Protein AF-A0A5C1NF61-F1 (afdb_monomer)

Foldseek 3Di:
DDAPQPCLPPDQQVPDDPVRNVLLFLLQLQLQFDWDQDPPQRKIFTFLAGEPQQPLQRSDGVCVVCCCVVPVPRDDDGSVCPCVPPVPDCLRSSNCSNVVHHHDCQRCSNVVDSCSCVVVVNHSSPPHDHPVPDDPVCRVVGGPDIGRPDD

Secondary structure (DSSP, 8-state):
-PPPTTHHHHS-GGG--HHHHHHT-----GGGEEEEE-TTT--EEEEEEEPTTEETTTTEETTGGGHHHH-TT-----TTTGGG-TTS-TT-HHHHHHTTPPPPTTSHHHHS-TTHHHHTT-SGGGT-EEGGGS-GGGGGGGEEEEE----

Organism: NCBI:txid2562282

Mean predicted aligned error: 3.29 Å

Solvent-accessible surface area (backbone atoms only — not comparable to full-atom values): 9219 Å² total; per-residue (Å²): 134,81,80,63,84,64,44,91,78,76,48,58,72,84,73,47,51,70,71,52,54,60,63,48,59,58,53,29,41,67,89,45,33,43,71,46,68,43,90,87,73,52,28,36,36,34,29,39,30,25,40,92,49,48,38,52,87,74,25,40,59,77,48,65,95,54,37,63,85,74,36,80,84,57,79,83,84,42,69,92,51,37,77,69,50,76,83,57,52,88,80,36,37,63,43,24,48,65,71,74,39,72,75,55,79,52,33,33,95,71,58,75,34,70,63,42,32,54,78,68,64,69,23,39,61,86,71,49,43,63,37,90,81,56,60,77,95,52,46,75,83,38,55,76,45,76,42,79,63,83,125

Sequence (151 aa):
MTLRDRFWERYALDELTQEEWEALCDGCGQCCLLKFQDEDSGDLAILNLACTLLDIGSCRCSDYPNRFSKVPDCTQLTPALVGQFKWLPHSCAYRRLAEGRKLAGWHHLISGDRERVHRKGISVRSFAVPQDGVREEHYEDHIIAIIPIDD

pLDDT: mean 95.04, std 6.09, range [51.84, 98.56]

Structure (mmCIF, N/CA/C/O backbone):
data_AF-A0A5C1NF61-F1
#
_entry.id   AF-A0A5C1NF61-F1
#
loop_
_atom_site.group_PDB
_atom_site.id
_atom_site.type_symbol
_atom_site.label_atom_id
_atom_site.label_alt_id
_atom_site.label_comp_id
_atom_site.label_asym_id
_atom_site.label_entity_id
_atom_site.label_seq_id
_atom_site.pdbx_PDB_ins_code
_atom_site.Cartn_x
_atom_site.Cartn_y
_atom_site.Cartn_z
_atom_site.occupancy
_atom_site.B_iso_or_equiv
_atom_site.auth_seq_id
_atom_site.auth_comp_id
_atom_site.auth_asym_id
_atom_site.auth_atom_id
_atom_site.pdbx_PDB_model_num
ATOM 1 N N . MET A 1 1 ? 2.523 -2.320 22.267 1.00 60.22 1 MET A N 1
ATOM 2 C CA . MET A 1 1 ? 1.329 -2.168 23.135 1.00 60.22 1 MET A CA 1
ATOM 3 C C . MET A 1 1 ? 0.199 -2.998 22.523 1.00 60.22 1 MET A C 1
ATOM 5 O O . MET A 1 1 ? 0.415 -3.620 21.492 1.00 60.22 1 MET A O 1
ATOM 9 N N . THR A 1 2 ? -0.971 -3.115 23.151 1.00 85.94 2 THR A N 1
ATOM 10 C CA . THR A 1 2 ? -2.143 -3.749 22.513 1.00 85.94 2 THR A CA 1
ATOM 11 C C . THR A 1 2 ? -2.940 -2.677 21.768 1.00 85.94 2 THR A C 1
ATOM 13 O O . THR A 1 2 ? -3.162 -1.602 22.321 1.00 85.94 2 THR A O 1
ATOM 16 N N . LEU A 1 3 ? -3.358 -2.953 20.528 1.00 94.69 3 LEU A N 1
ATOM 17 C CA . LEU A 1 3 ? -4.153 -2.021 19.714 1.00 94.69 3 LEU A CA 1
ATOM 18 C C . LEU A 1 3 ? -5.466 -1.667 20.430 1.00 94.69 3 LEU A C 1
ATOM 20 O O . LEU A 1 3 ? -6.132 -2.563 20.960 1.00 94.69 3 LEU A O 1
ATOM 24 N N . ARG A 1 4 ? -5.865 -0.387 20.431 1.00 97.38 4 ARG A N 1
ATOM 25 C CA . ARG A 1 4 ? -7.144 0.026 21.028 1.00 97.38 4 ARG A CA 1
ATOM 26 C C . ARG A 1 4 ? -8.312 -0.557 20.229 1.00 97.38 4 ARG A C 1
ATOM 28 O O . ARG A 1 4 ? -8.255 -0.680 19.005 1.00 97.38 4 ARG A O 1
ATOM 35 N N . ASP A 1 5 ? -9.397 -0.904 20.916 1.00 96.19 5 ASP A N 1
ATOM 36 C CA . ASP A 1 5 ? -10.583 -1.474 20.269 1.00 96.19 5 ASP A CA 1
ATOM 37 C C . ASP A 1 5 ? -11.160 -0.516 19.213 1.00 96.19 5 ASP A C 1
ATOM 39 O O . ASP A 1 5 ? -11.463 0.641 19.517 1.00 96.19 5 ASP A O 1
ATOM 43 N N . ARG A 1 6 ? -11.316 -1.018 17.980 1.00 96.25 6 ARG A N 1
ATOM 44 C CA . ARG A 1 6 ? -11.833 -0.282 16.809 1.00 96.25 6 ARG A CA 1
ATOM 45 C C . ARG A 1 6 ? -11.183 1.090 16.610 1.00 96.25 6 ARG A C 1
ATOM 47 O O . ARG A 1 6 ? -11.863 2.058 16.267 1.00 96.25 6 ARG A O 1
ATOM 54 N N . PHE A 1 7 ? -9.868 1.178 16.812 1.00 98.12 7 PHE A N 1
ATOM 55 C CA . PHE A 1 7 ? -9.148 2.451 16.763 1.00 98.12 7 PHE A CA 1
ATOM 56 C C . PHE A 1 7 ? -9.367 3.231 15.452 1.00 98.12 7 PHE A C 1
ATOM 58 O O . PHE A 1 7 ? -9.501 4.448 15.484 1.00 98.12 7 PHE A O 1
ATOM 65 N N . TRP A 1 8 ? -9.501 2.525 14.324 1.00 97.38 8 TRP A N 1
ATOM 66 C CA . TRP A 1 8 ? -9.713 3.086 12.982 1.00 97.38 8 TRP A CA 1
ATOM 67 C C . TRP A 1 8 ? -11.075 3.772 12.782 1.00 97.38 8 TRP A C 1
ATOM 69 O O . TRP A 1 8 ? -11.316 4.372 11.739 1.00 97.38 8 TRP A O 1
ATOM 79 N N . GLU A 1 9 ? -11.994 3.628 13.737 1.00 96.44 9 GLU A N 1
ATOM 80 C CA . GLU A 1 9 ? -13.308 4.280 13.740 1.00 96.44 9 GLU A CA 1
ATOM 81 C C . GLU A 1 9 ? -13.485 5.265 14.894 1.00 96.44 9 GLU A C 1
ATOM 83 O O . GLU A 1 9 ? -14.360 6.125 14.825 1.00 96.44 9 GLU A O 1
ATOM 88 N N . ARG A 1 10 ? -12.725 5.094 15.981 1.00 96.88 10 ARG A N 1
ATOM 89 C CA . ARG A 1 10 ? -12.929 5.829 17.236 1.00 96.88 10 ARG A CA 1
ATOM 90 C C . ARG A 1 10 ? -11.999 7.018 17.421 1.00 96.88 10 ARG A C 1
ATOM 92 O O . ARG A 1 10 ? -12.300 7.858 18.261 1.00 96.88 10 ARG A O 1
ATOM 99 N N . TYR A 1 11 ? -10.900 7.064 16.678 1.00 97.38 11 TYR A N 1
ATOM 100 C CA . TYR A 1 11 ? -9.878 8.097 16.796 1.00 97.38 11 TYR A CA 1
ATOM 101 C C . TYR A 1 11 ? -9.579 8.689 15.424 1.00 97.38 11 TYR A C 1
ATOM 103 O O . TYR A 1 11 ? -9.682 7.999 14.403 1.00 97.38 11 TYR A O 1
ATOM 111 N N . ALA A 1 12 ? -9.212 9.965 15.405 1.00 95.88 12 ALA A N 1
ATOM 112 C CA . ALA A 1 12 ? -8.707 10.610 14.205 1.00 95.88 12 ALA A CA 1
ATOM 113 C C . ALA A 1 12 ? -7.346 10.011 13.802 1.00 95.88 12 ALA A C 1
ATOM 115 O O . ALA A 1 12 ? -6.647 9.397 14.611 1.00 95.88 12 ALA A O 1
ATOM 116 N N . LEU A 1 13 ? -6.969 10.155 12.526 1.00 96.44 13 LEU A N 1
ATOM 117 C CA . LEU A 1 13 ? -5.747 9.537 11.996 1.00 96.44 13 LEU A CA 1
ATOM 118 C C . LEU A 1 13 ? -4.467 10.051 12.672 1.00 96.44 13 LEU A C 1
ATOM 120 O O . LEU A 1 13 ? -3.504 9.299 12.791 1.00 96.44 13 LEU A O 1
ATOM 124 N N . ASP A 1 14 ? -4.458 11.308 13.104 1.00 95.69 14 ASP A N 1
ATOM 125 C CA . ASP A 1 14 ? -3.363 11.962 13.826 1.00 95.69 14 ASP A CA 1
ATOM 126 C C . ASP A 1 14 ? -3.307 11.595 15.321 1.00 95.69 14 ASP A C 1
ATOM 128 O O . ASP A 1 14 ? -2.281 11.799 15.966 1.00 95.69 14 ASP A O 1
ATOM 132 N N . GLU A 1 15 ? -4.363 10.980 15.858 1.00 96.94 15 GLU A N 1
ATOM 133 C CA . GLU A 1 15 ? -4.415 10.429 17.218 1.00 96.94 15 GLU A CA 1
ATOM 134 C C . GLU A 1 15 ? -3.996 8.949 17.283 1.00 96.94 15 GLU A C 1
ATOM 136 O O . GLU A 1 15 ? -3.982 8.339 18.363 1.00 96.94 15 GLU A O 1
ATOM 141 N N . LEU A 1 16 ? -3.711 8.326 16.135 1.00 97.69 16 LEU A N 1
ATOM 142 C CA . LEU A 1 16 ? -3.277 6.936 16.084 1.00 97.69 16 LEU A C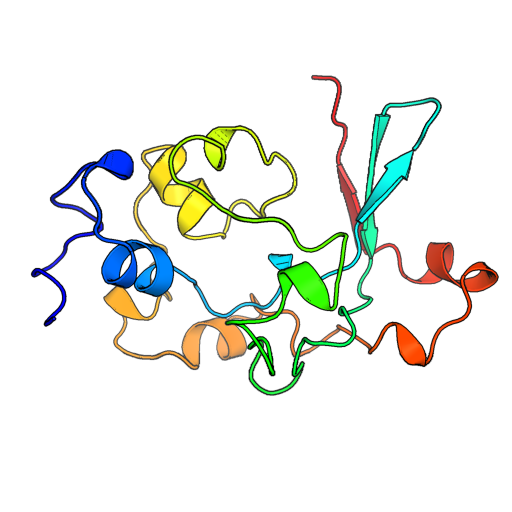A 1
ATOM 143 C C . LEU A 1 16 ? -1.824 6.810 16.525 1.00 97.69 16 LEU A C 1
ATOM 145 O O . LEU A 1 16 ? -0.940 7.552 16.101 1.00 97.69 16 LEU A O 1
ATOM 149 N N . THR A 1 17 ? -1.564 5.799 17.348 1.00 97.44 17 THR A N 1
ATOM 150 C CA . THR A 1 17 ? -0.188 5.381 17.613 1.00 97.44 17 THR A CA 1
ATOM 151 C C . THR A 1 17 ? 0.448 4.837 16.334 1.00 97.44 17 THR A C 1
ATOM 153 O O . THR A 1 17 ? -0.243 4.410 15.406 1.00 97.44 17 THR A O 1
ATOM 156 N N . GLN A 1 18 ? 1.779 4.779 16.291 1.00 95.38 18 GLN A N 1
ATOM 157 C CA . GLN A 1 18 ? 2.479 4.191 15.150 1.00 95.38 18 GLN A CA 1
ATOM 158 C C . GLN A 1 18 ? 2.043 2.737 14.896 1.00 95.38 18 GLN A C 1
ATOM 160 O O . GLN A 1 18 ? 1.800 2.370 13.753 1.00 95.38 18 GLN A O 1
ATOM 165 N N . GLU A 1 19 ? 1.880 1.919 15.943 1.00 96.44 19 GLU A N 1
ATOM 166 C CA . GLU A 1 19 ? 1.419 0.526 15.809 1.00 96.44 19 GLU A CA 1
ATOM 167 C C . GLU A 1 19 ? 0.018 0.439 15.173 1.00 96.44 19 GLU A C 1
ATOM 169 O O . GLU A 1 19 ? -0.235 -0.420 14.329 1.00 96.44 19 GLU A O 1
ATOM 174 N N . GLU A 1 20 ? -0.887 1.345 15.544 1.00 98.06 20 GLU A N 1
ATOM 175 C CA . GLU A 1 20 ? -2.242 1.425 14.990 1.00 98.06 20 GLU A CA 1
ATOM 176 C C . GLU A 1 20 ? -2.246 1.905 13.542 1.00 98.06 20 GLU A C 1
ATOM 178 O O . GLU A 1 20 ? -2.920 1.307 12.703 1.00 98.06 20 GLU A O 1
ATOM 183 N N . TRP A 1 21 ? -1.455 2.932 13.227 1.00 97.69 21 TRP A N 1
ATOM 184 C CA . TRP A 1 21 ? -1.269 3.399 11.857 1.00 97.69 21 TRP A CA 1
ATOM 185 C C . TRP A 1 21 ? -0.744 2.278 10.955 1.00 97.69 21 TRP A C 1
ATOM 187 O O . TRP A 1 21 ? -1.318 1.989 9.908 1.00 97.69 21 TRP A O 1
ATOM 197 N N . GLU A 1 22 ? 0.298 1.568 11.378 1.00 96.31 22 GLU A N 1
ATOM 198 C CA . GLU A 1 22 ? 0.847 0.445 10.613 1.00 96.31 22 GLU A CA 1
ATOM 199 C C . GLU A 1 22 ? -0.167 -0.709 10.474 1.00 96.31 22 GLU A C 1
ATOM 201 O O . GLU A 1 22 ? -0.250 -1.361 9.429 1.00 96.31 22 GLU A O 1
ATOM 206 N N . ALA A 1 23 ? -1.015 -0.931 11.485 1.00 97.25 23 ALA A N 1
ATOM 207 C CA . ALA A 1 23 ? -2.068 -1.943 11.435 1.00 97.25 23 ALA A CA 1
ATOM 208 C C . ALA A 1 23 ? -3.178 -1.640 10.407 1.00 97.25 23 ALA A C 1
ATOM 210 O O . ALA A 1 23 ? -3.857 -2.581 9.976 1.00 97.25 23 ALA A O 1
ATOM 211 N N . LEU A 1 24 ? -3.340 -0.381 9.975 1.00 98.12 24 LEU A N 1
ATOM 212 C CA . LEU A 1 24 ? -4.263 -0.007 8.896 1.00 98.12 24 LEU A CA 1
ATOM 213 C C . LEU A 1 24 ? -3.844 -0.552 7.531 1.00 98.12 24 LEU A C 1
ATOM 215 O O . LEU A 1 24 ? -4.670 -0.576 6.631 1.00 98.12 24 LEU A O 1
ATOM 219 N N . CYS A 1 25 ? -2.597 -0.982 7.335 1.00 97.56 25 CYS A N 1
ATOM 220 C CA . CYS A 1 25 ? -2.173 -1.488 6.036 1.00 97.56 25 CYS A CA 1
ATOM 221 C C . CYS A 1 25 ? -3.041 -2.682 5.597 1.00 97.56 25 CYS A C 1
ATOM 223 O O . CYS A 1 25 ? -3.115 -3.707 6.286 1.00 97.56 25 CYS A O 1
ATOM 225 N N . ASP A 1 26 ? -3.634 -2.573 4.401 1.00 97.94 26 ASP A N 1
ATOM 226 C CA . ASP A 1 26 ? -4.387 -3.657 3.758 1.00 97.94 26 ASP A CA 1
ATOM 227 C C . ASP A 1 26 ? -3.527 -4.902 3.551 1.00 97.94 26 ASP A C 1
ATOM 229 O O . ASP A 1 26 ? -4.025 -6.027 3.536 1.00 97.94 26 ASP A O 1
ATOM 233 N N . GLY A 1 27 ? -2.226 -4.689 3.345 1.00 97.00 27 GLY A N 1
ATOM 234 C CA . GLY A 1 27 ? -1.318 -5.730 2.914 1.00 97.00 27 GLY A CA 1
ATOM 235 C C . GLY A 1 27 ? -1.426 -6.075 1.433 1.00 97.00 27 GLY A C 1
ATOM 236 O O . GLY A 1 27 ? -1.208 -7.222 1.060 1.00 97.00 27 GLY A O 1
ATOM 237 N N . CYS A 1 28 ? -1.806 -5.107 0.597 1.00 98.06 28 CYS A N 1
ATOM 238 C CA . CYS A 1 28 ? -2.034 -5.310 -0.831 1.00 98.06 28 CYS A CA 1
ATOM 239 C C . CYS A 1 28 ? -0.771 -5.160 -1.698 1.00 98.06 28 CYS A C 1
ATOM 241 O O . CYS A 1 28 ? -0.784 -5.610 -2.837 1.00 98.06 28 CYS A O 1
ATOM 243 N N . GLY A 1 29 ? 0.297 -4.526 -1.198 1.00 97.44 29 GLY A N 1
ATOM 244 C CA . GLY A 1 29 ? 1.552 -4.306 -1.934 1.00 97.44 29 GLY A CA 1
ATOM 245 C C . GLY A 1 29 ? 1.517 -3.195 -2.995 1.00 97.44 29 GLY A C 1
ATOM 246 O O . GLY A 1 29 ? 2.545 -2.912 -3.595 1.00 97.44 29 GLY A O 1
ATOM 247 N N . GLN A 1 30 ? 0.382 -2.518 -3.210 1.00 97.38 30 GLN A N 1
ATOM 248 C CA . GLN A 1 30 ? 0.256 -1.502 -4.269 1.00 97.38 30 GLN A CA 1
ATOM 249 C C . GLN A 1 30 ? 1.141 -0.262 -4.040 1.00 97.38 30 GLN A C 1
ATOM 251 O O . GLN A 1 30 ? 1.641 0.338 -4.990 1.00 97.38 30 GLN A O 1
ATOM 256 N N . CYS A 1 31 ? 1.405 0.113 -2.783 1.00 96.50 31 CYS A N 1
ATOM 257 C CA . CYS A 1 31 ? 2.344 1.197 -2.481 1.00 96.50 31 CYS A CA 1
ATOM 258 C C . CYS A 1 31 ? 3.792 0.873 -2.880 1.00 96.50 31 CYS A C 1
ATOM 260 O O . CYS A 1 31 ? 4.555 1.799 -3.135 1.00 96.50 31 CYS A O 1
ATOM 262 N N . CYS A 1 32 ? 4.139 -0.411 -3.004 1.00 97.44 32 CYS A N 1
ATOM 263 C CA . CYS A 1 32 ? 5.471 -0.887 -3.368 1.00 97.44 32 CYS A CA 1
ATOM 264 C C . CYS A 1 32 ? 5.681 -1.057 -4.880 1.00 97.44 32 CYS A C 1
ATOM 266 O O . CYS A 1 32 ? 6.745 -1.518 -5.281 1.00 97.44 32 CYS A O 1
ATOM 268 N N . 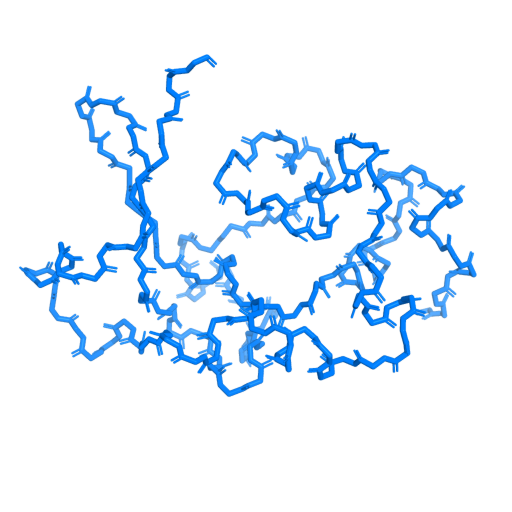LEU A 1 33 ? 4.690 -0.723 -5.709 1.00 97.75 33 LEU A N 1
ATOM 269 C CA . LEU A 1 33 ? 4.857 -0.676 -7.160 1.00 97.75 33 LEU A CA 1
ATOM 270 C C . LEU A 1 33 ? 5.639 0.569 -7.592 1.00 97.75 33 LEU A C 1
ATOM 272 O O . LEU A 1 33 ? 5.482 1.624 -6.971 1.00 97.75 33 LEU A O 1
ATOM 276 N N . LEU A 1 34 ? 6.438 0.468 -8.651 1.00 97.00 34 LEU A N 1
ATOM 277 C CA . LEU A 1 34 ? 7.128 1.616 -9.234 1.00 97.00 34 LEU A CA 1
ATOM 278 C C . LEU A 1 34 ? 6.141 2.651 -9.774 1.00 97.00 34 LEU A C 1
ATOM 280 O O . LEU A 1 34 ? 5.043 2.326 -10.239 1.00 97.00 34 LEU A O 1
ATOM 284 N N . LYS A 1 35 ? 6.553 3.911 -9.654 1.00 94.50 35 LYS A N 1
ATOM 285 C CA . LYS A 1 35 ? 5.803 5.092 -10.066 1.00 94.50 35 LYS A CA 1
ATOM 286 C C . LYS A 1 35 ? 6.765 6.016 -10.789 1.00 94.50 35 LYS A C 1
ATOM 288 O O . LYS A 1 35 ? 7.817 6.320 -10.234 1.00 94.50 35 LYS A O 1
ATOM 293 N N . PHE A 1 36 ? 6.385 6.455 -11.975 1.00 92.75 36 PHE A N 1
ATOM 294 C CA . PHE A 1 36 ? 7.125 7.445 -12.743 1.00 92.75 36 PHE A CA 1
ATOM 295 C C . PHE A 1 36 ? 6.238 8.654 -12.944 1.00 92.75 36 PHE A C 1
ATOM 297 O O . PHE A 1 36 ? 5.070 8.509 -13.300 1.00 92.75 36 PHE A O 1
ATOM 304 N N . GLN A 1 37 ? 6.785 9.826 -12.652 1.00 90.94 37 GLN A N 1
ATOM 305 C CA . GLN A 1 37 ? 6.133 11.079 -12.971 1.00 90.94 37 GLN A CA 1
ATOM 306 C C . GLN A 1 37 ? 6.679 11.563 -14.307 1.00 90.94 37 GLN A C 1
ATOM 308 O O . GLN A 1 37 ? 7.895 11.630 -14.481 1.00 90.94 37 GLN A O 1
ATOM 313 N N . ASP A 1 38 ? 5.782 11.860 -15.234 1.00 88.44 38 ASP A N 1
ATOM 314 C CA . ASP A 1 38 ? 6.127 12.484 -16.499 1.00 88.44 38 ASP A CA 1
ATOM 315 C C . ASP A 1 38 ? 6.554 13.939 -16.251 1.00 88.44 38 ASP A C 1
ATOM 317 O O . ASP A 1 38 ? 5.867 14.686 -15.552 1.00 88.44 38 ASP A O 1
ATOM 321 N N . GLU A 1 39 ? 7.716 14.332 -16.776 1.00 86.44 39 GLU A N 1
ATOM 322 C CA . GLU A 1 39 ? 8.301 15.654 -16.506 1.00 86.44 39 GLU A CA 1
ATOM 323 C C . GLU A 1 39 ? 7.552 16.794 -17.215 1.00 86.44 39 GLU A C 1
ATOM 325 O O . GLU A 1 39 ? 7.577 17.927 -16.730 1.00 86.44 39 GLU A O 1
ATOM 330 N N . ASP A 1 40 ? 6.871 16.501 -18.328 1.00 88.19 40 ASP A N 1
ATOM 331 C CA . ASP A 1 40 ? 6.190 17.500 -19.155 1.00 88.19 40 ASP A CA 1
ATOM 332 C C . ASP A 1 40 ? 4.737 17.732 -18.708 1.00 88.19 40 ASP A C 1
ATOM 334 O O . ASP A 1 40 ? 4.282 18.873 -18.605 1.00 88.19 40 ASP A O 1
ATOM 338 N N . SER A 1 41 ? 3.996 16.653 -18.453 1.00 88.94 41 SER A N 1
ATOM 339 C CA . SER A 1 41 ? 2.574 16.669 -18.081 1.00 88.94 41 SER A CA 1
ATOM 340 C C . SER A 1 41 ? 2.328 16.579 -16.577 1.00 88.94 41 SER A C 1
ATOM 342 O O . SER A 1 41 ? 1.241 16.905 -16.114 1.00 88.94 41 SER A O 1
ATOM 344 N N . GLY A 1 42 ? 3.309 16.111 -15.802 1.00 88.62 42 GLY A N 1
ATOM 345 C CA . GLY A 1 42 ? 3.140 15.841 -14.377 1.00 88.62 42 GLY A CA 1
ATOM 346 C C . GLY A 1 42 ? 2.346 14.569 -14.065 1.00 88.62 42 GLY A C 1
ATOM 347 O O . GLY A 1 42 ? 2.243 14.227 -12.883 1.00 88.62 42 GLY A O 1
ATOM 348 N N . ASP A 1 43 ? 1.825 13.860 -15.073 1.00 93.00 43 ASP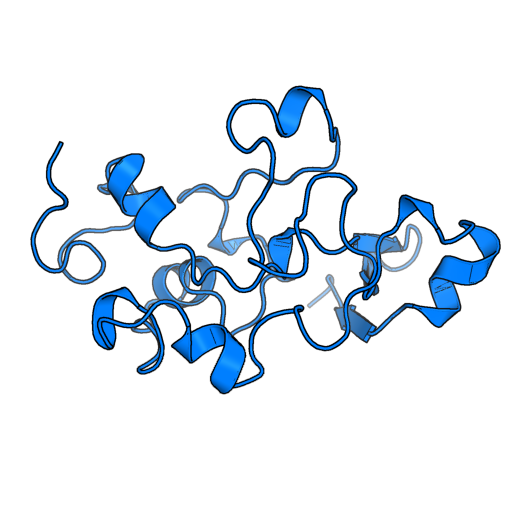 A N 1
ATOM 349 C CA . ASP A 1 43 ? 1.063 12.619 -14.924 1.00 93.00 43 ASP A CA 1
ATOM 350 C C . ASP A 1 43 ? 1.883 11.533 -14.225 1.00 93.00 43 ASP A C 1
ATOM 352 O O . ASP A 1 43 ? 3.094 11.407 -14.409 1.00 93.00 43 ASP A O 1
ATOM 356 N N . LEU A 1 44 ? 1.211 10.698 -13.431 1.00 94.19 44 LEU A N 1
ATOM 357 C CA . LEU A 1 44 ? 1.855 9.589 -12.738 1.00 94.19 44 LEU A CA 1
ATOM 358 C C . LEU A 1 44 ? 1.517 8.248 -13.393 1.00 94.19 44 LEU A C 1
ATOM 360 O O . LEU A 1 44 ? 0.397 7.744 -13.273 1.00 94.19 44 LEU A O 1
ATOM 364 N N . ALA A 1 45 ? 2.514 7.619 -14.003 1.00 95.62 45 ALA A N 1
ATOM 365 C CA . ALA A 1 45 ? 2.449 6.237 -14.450 1.00 95.62 45 ALA A CA 1
ATOM 366 C C . ALA A 1 45 ? 2.728 5.283 -13.279 1.00 95.62 45 ALA A C 1
ATOM 368 O O . ALA A 1 45 ? 3.741 5.392 -12.587 1.00 95.62 45 ALA A O 1
ATOM 369 N N . ILE A 1 46 ? 1.839 4.315 -13.062 1.00 96.75 46 ILE A N 1
ATOM 370 C CA . ILE A 1 46 ? 2.042 3.195 -12.137 1.00 96.75 46 ILE A CA 1
ATOM 371 C C . ILE A 1 46 ? 2.360 1.956 -12.961 1.00 96.75 46 ILE A C 1
ATOM 373 O O . ILE A 1 46 ? 1.623 1.624 -13.892 1.00 96.75 46 ILE A O 1
ATOM 377 N N . LEU A 1 47 ? 3.419 1.246 -12.583 1.00 97.94 47 LEU A N 1
ATOM 378 C CA . LEU A 1 47 ? 3.868 0.037 -13.268 1.00 97.94 47 LEU A CA 1
ATOM 379 C C . LEU A 1 47 ? 3.580 -1.203 -12.417 1.00 97.94 47 LEU A C 1
ATOM 381 O O . LEU A 1 47 ? 3.566 -1.130 -11.190 1.00 97.94 47 LEU A O 1
ATOM 385 N N . ASN A 1 48 ? 3.420 -2.381 -13.024 1.00 98.25 48 ASN A N 1
ATOM 386 C CA . ASN A 1 48 ? 3.362 -3.642 -12.267 1.00 98.25 48 ASN A CA 1
ATOM 387 C C . ASN A 1 48 ? 4.733 -4.134 -11.762 1.00 98.25 48 ASN A C 1
ATOM 389 O O . ASN A 1 48 ? 4.867 -5.295 -11.372 1.00 98.25 48 ASN A O 1
ATOM 393 N N . LEU A 1 49 ? 5.742 -3.268 -11.744 1.00 98.44 49 LEU A N 1
ATOM 394 C CA . LEU A 1 49 ? 7.070 -3.575 -11.236 1.00 98.44 49 LEU A CA 1
ATOM 395 C C . LEU A 1 49 ? 7.110 -3.365 -9.722 1.00 98.44 49 LEU A C 1
ATOM 397 O O . LEU A 1 49 ? 6.909 -2.260 -9.225 1.00 98.44 49 LEU A O 1
ATOM 401 N N . ALA A 1 50 ? 7.345 -4.440 -8.981 1.00 98.19 50 ALA A N 1
ATOM 402 C CA . ALA A 1 50 ? 7.502 -4.426 -7.537 1.00 98.19 50 ALA A CA 1
ATOM 403 C C . ALA A 1 50 ? 8.911 -3.970 -7.146 1.00 98.19 50 ALA A C 1
ATOM 405 O O . ALA A 1 50 ? 9.897 -4.454 -7.709 1.00 98.19 50 ALA A O 1
ATOM 406 N N . CYS A 1 51 ? 9.008 -3.097 -6.140 1.00 97.81 51 CYS A N 1
ATOM 407 C CA . CYS A 1 51 ? 10.300 -2.690 -5.600 1.00 97.81 51 CYS A CA 1
ATOM 408 C C . CYS A 1 51 ? 11.095 -3.898 -5.078 1.00 97.81 51 CYS A C 1
ATOM 410 O O . CYS A 1 51 ? 10.517 -4.889 -4.627 1.00 97.81 51 CYS A O 1
ATOM 412 N N . THR A 1 52 ? 12.423 -3.781 -5.069 1.00 97.31 52 THR A N 1
ATOM 413 C CA . THR A 1 52 ? 13.350 -4.859 -4.666 1.00 97.31 52 THR A CA 1
ATOM 414 C C . THR A 1 52 ? 13.073 -5.445 -3.267 1.00 97.31 52 THR A C 1
ATOM 416 O O 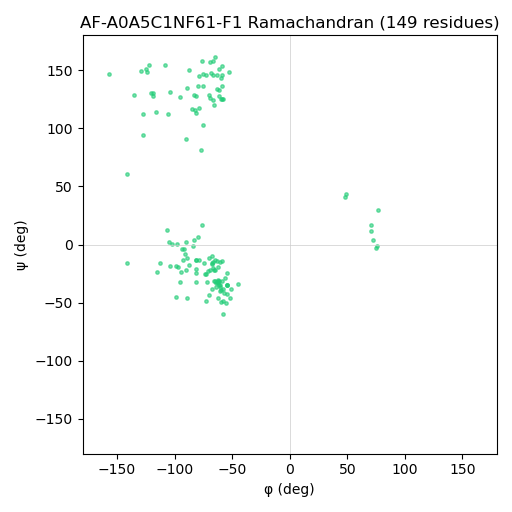. THR A 1 52 ? 13.392 -6.597 -2.986 1.00 97.31 52 THR A O 1
ATOM 419 N N . LEU A 1 53 ? 12.426 -4.685 -2.371 1.00 97.94 53 LEU A N 1
ATOM 420 C CA . LEU A 1 53 ? 12.076 -5.150 -1.024 1.00 97.94 53 LEU A CA 1
ATOM 421 C C . LEU A 1 53 ? 10.671 -5.751 -0.903 1.00 97.94 53 LEU A C 1
ATOM 423 O O . LEU A 1 53 ? 10.305 -6.183 0.188 1.00 97.94 53 LEU A O 1
ATOM 427 N N . LEU A 1 54 ? 9.844 -5.754 -1.946 1.00 98.25 54 LEU A N 1
ATOM 428 C CA . LEU A 1 54 ? 8.516 -6.355 -1.865 1.00 98.25 54 LEU A CA 1
ATOM 429 C C . LEU A 1 54 ? 8.606 -7.867 -2.078 1.00 98.25 54 LEU A C 1
ATOM 431 O O . LEU A 1 54 ? 8.882 -8.337 -3.178 1.00 98.25 54 LEU A O 1
ATOM 435 N N . ASP A 1 55 ? 8.255 -8.641 -1.054 1.00 97.88 55 ASP A N 1
ATOM 436 C CA . ASP A 1 55 ? 7.910 -10.043 -1.256 1.00 97.88 55 ASP A CA 1
ATOM 437 C C . ASP A 1 55 ? 6.507 -10.114 -1.882 1.00 97.88 55 ASP A C 1
ATOM 439 O O . ASP A 1 55 ? 5.496 -9.892 -1.211 1.00 97.88 55 ASP A O 1
ATOM 443 N N . ILE A 1 56 ? 6.437 -10.378 -3.192 1.00 98.06 56 ILE A N 1
ATOM 444 C CA . ILE A 1 56 ? 5.181 -10.378 -3.970 1.00 98.06 56 ILE A CA 1
ATOM 445 C C . ILE A 1 56 ? 4.202 -11.433 -3.433 1.00 98.06 56 ILE A C 1
ATOM 447 O O . ILE A 1 56 ? 2.991 -11.193 -3.384 1.00 98.06 56 ILE A O 1
ATOM 451 N N . GLY A 1 57 ? 4.727 -12.569 -2.960 1.00 96.94 57 GLY A N 1
ATOM 452 C CA . GLY A 1 57 ? 3.951 -13.643 -2.348 1.00 96.94 57 GLY A CA 1
ATOM 453 C C . GLY A 1 57 ? 3.151 -13.152 -1.145 1.00 96.94 57 GLY A C 1
ATOM 454 O O . GLY A 1 57 ? 1.929 -13.194 -1.154 1.00 96.94 57 GLY A O 1
ATOM 455 N N . SER A 1 58 ? 3.791 -12.616 -0.116 1.00 96.56 58 SER A N 1
ATOM 456 C CA . SER A 1 58 ? 3.113 -12.094 1.079 1.00 96.56 58 SER A CA 1
ATOM 457 C C . SER A 1 58 ? 2.553 -10.674 0.911 1.00 96.56 58 SER A C 1
ATOM 459 O O . SER A 1 58 ? 1.767 -10.219 1.745 1.00 96.56 58 SER A O 1
ATOM 461 N N . CYS A 1 59 ? 2.946 -9.96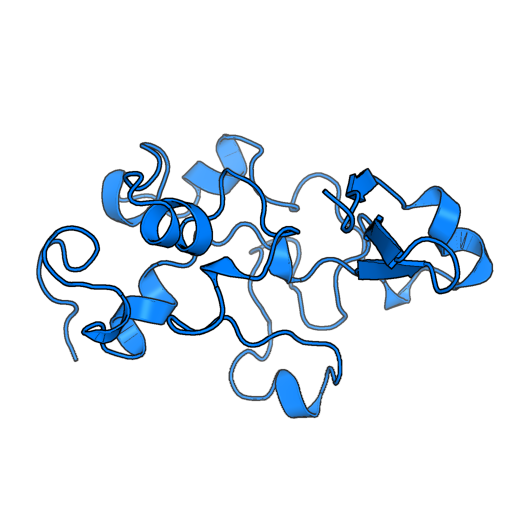0 -0.150 1.00 97.94 59 CYS A N 1
ATOM 462 C CA . CYS A 1 59 ? 2.752 -8.517 -0.313 1.00 97.94 59 CYS A CA 1
ATOM 463 C C . CYS A 1 59 ? 3.210 -7.734 0.931 1.00 97.94 59 CYS A C 1
ATOM 465 O O . CYS A 1 59 ? 2.498 -6.856 1.439 1.00 97.94 59 CYS A O 1
ATOM 467 N N . ARG A 1 60 ? 4.371 -8.100 1.479 1.00 96.19 60 ARG A N 1
ATOM 468 C CA . ARG A 1 60 ? 5.019 -7.402 2.595 1.00 96.19 60 ARG A CA 1
ATOM 469 C C . ARG A 1 60 ? 6.424 -6.990 2.203 1.00 96.19 60 ARG A C 1
ATOM 471 O O . ARG A 1 60 ? 7.093 -7.655 1.421 1.00 96.19 60 ARG A O 1
ATOM 478 N N . CYS A 1 61 ? 6.860 -5.875 2.773 1.00 96.75 61 CYS A N 1
ATOM 479 C CA . CYS A 1 61 ? 8.245 -5.463 2.666 1.00 96.75 61 CYS A CA 1
ATOM 480 C C . CYS A 1 61 ? 9.114 -6.434 3.476 1.00 96.75 61 CYS A C 1
ATOM 482 O O . CYS A 1 61 ? 8.850 -6.647 4.661 1.00 96.75 61 CYS A O 1
ATOM 484 N N . SER A 1 62 ? 10.132 -7.006 2.841 1.00 96.94 62 SER A N 1
ATOM 485 C CA . SER A 1 62 ? 11.078 -7.945 3.447 1.00 96.94 62 SER A CA 1
ATOM 486 C C . SER A 1 62 ? 11.996 -7.280 4.477 1.00 96.94 62 SER A C 1
ATOM 488 O O . SER A 1 62 ? 12.499 -7.955 5.371 1.00 96.94 62 SER A O 1
ATOM 490 N N . ASP A 1 63 ? 12.170 -5.955 4.398 1.00 97.19 63 ASP A N 1
ATOM 491 C CA . ASP A 1 63 ? 12.957 -5.165 5.346 1.00 97.19 63 ASP A CA 1
ATOM 492 C C . ASP A 1 63 ? 12.301 -3.807 5.640 1.00 97.19 63 ASP A C 1
ATOM 494 O O . ASP A 1 63 ? 12.844 -2.734 5.369 1.00 97.19 63 ASP A O 1
ATOM 498 N N . TYR A 1 64 ? 11.079 -3.857 6.177 1.00 94.88 64 TYR A N 1
ATOM 499 C CA . TYR A 1 64 ? 10.301 -2.654 6.476 1.00 94.88 64 TYR A CA 1
ATOM 500 C C . TYR A 1 64 ? 11.040 -1.637 7.369 1.00 94.88 64 TYR A C 1
ATOM 502 O O . TYR A 1 64 ? 10.973 -0.448 7.049 1.00 94.88 64 TYR A O 1
ATOM 510 N N . PR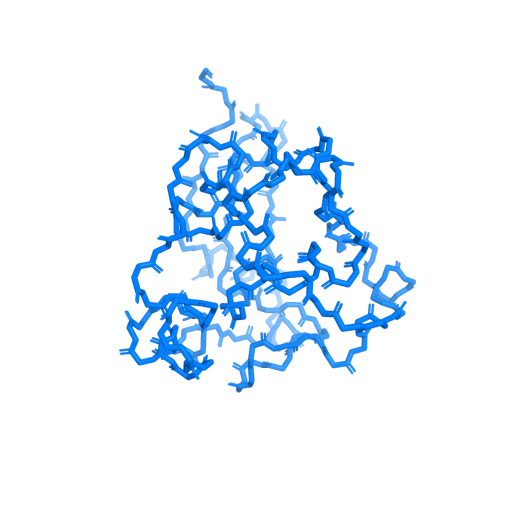O A 1 65 ? 11.766 -2.031 8.441 1.00 95.19 65 PRO A N 1
ATOM 511 C CA . PRO A 1 65 ? 12.478 -1.078 9.296 1.00 95.19 65 PRO A CA 1
ATOM 512 C C . PRO A 1 65 ? 13.581 -0.292 8.576 1.00 95.19 65 PRO A C 1
ATOM 514 O O . PRO A 1 65 ? 13.780 0.878 8.890 1.00 95.19 65 PRO A O 1
ATOM 517 N N . ASN A 1 66 ? 14.259 -0.896 7.592 1.00 96.94 66 ASN A N 1
ATOM 518 C CA . ASN A 1 66 ? 15.367 -0.262 6.865 1.00 96.94 66 ASN A CA 1
ATOM 519 C C . ASN A 1 66 ? 14.990 0.163 5.435 1.00 96.94 66 ASN A C 1
ATOM 521 O O . ASN A 1 66 ? 15.857 0.491 4.629 1.00 96.94 66 ASN A O 1
ATOM 525 N N . ARG A 1 67 ? 13.700 0.166 5.084 1.00 96.75 67 ARG A N 1
ATOM 526 C CA . ARG A 1 67 ? 13.256 0.390 3.699 1.00 96.75 67 ARG A CA 1
ATOM 527 C C . ARG A 1 67 ? 13.723 1.718 3.102 1.00 96.75 67 ARG A C 1
ATOM 529 O O . ARG A 1 67 ? 14.117 1.737 1.947 1.00 96.75 67 ARG A O 1
ATOM 536 N N . PHE A 1 68 ? 13.740 2.795 3.888 1.00 96.31 68 PHE A N 1
ATOM 537 C CA . PHE A 1 68 ? 14.125 4.125 3.404 1.00 96.31 68 PHE A CA 1
ATOM 538 C C . PHE A 1 68 ? 15.630 4.270 3.164 1.00 96.31 68 PHE A C 1
ATOM 540 O O . PHE A 1 68 ? 16.034 5.080 2.342 1.00 96.31 68 PHE A O 1
ATOM 547 N N . SER A 1 69 ? 16.469 3.487 3.854 1.00 96.38 69 SER A N 1
ATOM 548 C CA . SER A 1 69 ? 17.912 3.488 3.586 1.00 96.38 69 SER A CA 1
ATOM 549 C C . SER A 1 69 ? 18.281 2.622 2.381 1.00 96.38 69 SER A C 1
ATOM 551 O O . SER A 1 69 ? 19.315 2.852 1.762 1.00 96.38 69 SER A O 1
ATOM 553 N N . LYS A 1 70 ? 17.445 1.632 2.046 1.00 96.25 70 LYS A N 1
ATOM 554 C CA . LYS A 1 70 ? 17.672 0.687 0.944 1.00 96.25 70 LYS A CA 1
ATOM 555 C C . LYS A 1 70 ? 16.987 1.077 -0.364 1.00 96.25 70 LYS A C 1
ATOM 557 O O . LYS A 1 70 ? 17.498 0.752 -1.427 1.00 96.25 70 LYS A O 1
ATOM 562 N N . VAL A 1 71 ? 15.830 1.727 -0.286 1.00 96.31 71 VAL A N 1
ATOM 563 C CA . VAL A 1 71 ? 15.011 2.133 -1.433 1.00 96.31 71 VAL A CA 1
ATOM 564 C C . VAL A 1 71 ? 14.715 3.627 -1.279 1.00 96.31 71 VAL A C 1
ATOM 566 O O . VAL A 1 71 ? 13.765 3.975 -0.572 1.00 96.31 71 VAL A O 1
ATOM 569 N N . PRO A 1 72 ? 15.526 4.507 -1.900 1.00 92.12 72 PRO A N 1
ATOM 570 C CA . PRO A 1 72 ? 15.375 5.960 -1.786 1.00 92.12 72 PRO A CA 1
ATOM 571 C C . PRO A 1 72 ? 13.974 6.465 -2.157 1.00 92.12 72 PRO A C 1
ATOM 573 O O . PRO A 1 72 ? 13.448 7.350 -1.489 1.00 92.12 72 PRO A O 1
ATOM 576 N N . ASP A 1 73 ? 13.330 5.826 -3.137 1.00 90.94 73 ASP A N 1
ATOM 577 C CA . ASP A 1 73 ? 11.992 6.203 -3.618 1.00 90.94 73 ASP A CA 1
ATOM 578 C C . ASP A 1 73 ? 10.847 5.620 -2.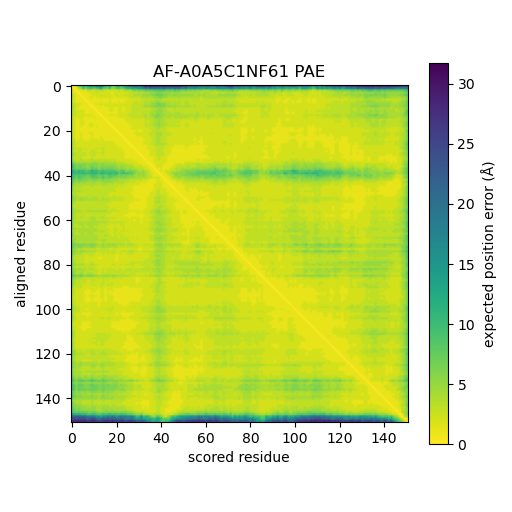770 1.00 90.94 73 ASP A C 1
ATOM 580 O O . ASP A 1 73 ? 9.663 5.770 -3.090 1.00 90.94 73 ASP A O 1
ATOM 584 N N . CYS A 1 74 ? 11.154 4.919 -1.672 1.00 95.50 74 CYS A N 1
ATOM 585 C CA . CYS A 1 74 ? 10.121 4.381 -0.798 1.00 95.50 74 CYS A CA 1
ATOM 586 C C . CYS A 1 74 ? 9.351 5.521 -0.123 1.00 95.50 74 CYS A C 1
ATOM 588 O O . CYS A 1 74 ? 9.903 6.310 0.641 1.00 95.50 74 CYS A O 1
ATOM 590 N N . THR A 1 75 ? 8.040 5.578 -0.349 1.00 91.94 75 THR A N 1
ATOM 591 C CA . THR A 1 75 ? 7.198 6.623 0.236 1.00 91.94 75 THR A CA 1
ATOM 592 C C . THR A 1 75 ? 6.784 6.283 1.665 1.00 91.94 75 THR A C 1
ATOM 594 O O . THR A 1 75 ? 6.212 5.221 1.936 1.00 91.94 75 THR A O 1
ATOM 597 N N . GLN A 1 76 ? 6.998 7.217 2.592 1.00 93.94 76 GLN A N 1
ATOM 598 C CA . GLN A 1 76 ? 6.414 7.133 3.925 1.00 93.94 76 GLN A CA 1
ATOM 599 C C . GLN A 1 76 ? 4.969 7.633 3.901 1.00 93.94 76 GLN A C 1
ATOM 601 O O . GLN A 1 76 ? 4.707 8.820 3.723 1.00 93.94 76 GLN A O 1
ATOM 606 N N . LEU A 1 77 ? 4.017 6.728 4.128 1.00 95.25 77 LEU A N 1
ATOM 607 C CA . LEU A 1 77 ? 2.628 7.113 4.347 1.00 95.25 77 LEU A CA 1
ATOM 608 C C . LEU A 1 77 ? 2.481 7.614 5.784 1.00 95.25 77 LEU A C 1
ATOM 610 O O . LEU A 1 77 ? 2.705 6.852 6.724 1.00 95.25 77 LEU A O 1
ATOM 614 N N . THR A 1 78 ? 2.105 8.880 5.955 1.00 95.94 78 THR A N 1
ATOM 615 C CA . THR A 1 78 ? 1.836 9.494 7.265 1.00 95.94 78 THR A CA 1
ATOM 616 C C . THR A 1 78 ? 0.413 10.051 7.307 1.00 95.94 78 THR A C 1
ATOM 618 O O . THR A 1 78 ? -0.114 10.421 6.254 1.00 95.94 78 THR A O 1
ATOM 621 N N . PRO A 1 79 ? -0.208 10.180 8.495 1.00 95.31 79 PRO A N 1
ATOM 622 C CA . PRO A 1 79 ? -1.515 10.826 8.630 1.00 95.31 79 PRO A CA 1
ATOM 623 C C . PRO A 1 79 ? -1.585 12.211 7.971 1.00 95.31 79 PRO A C 1
ATOM 625 O O . PRO A 1 79 ? -2.581 12.539 7.335 1.00 95.31 79 PRO A O 1
ATOM 628 N N . ALA A 1 80 ? -0.504 12.995 8.061 1.00 93.94 80 ALA A N 1
ATOM 629 C CA . ALA A 1 80 ? -0.436 14.355 7.527 1.00 93.94 80 ALA A CA 1
ATOM 630 C C . ALA A 1 80 ? -0.379 14.421 5.989 1.00 93.94 80 ALA A C 1
ATOM 632 O O . ALA A 1 80 ? -0.881 15.373 5.393 1.00 93.94 80 ALA A O 1
ATOM 633 N N . LEU A 1 81 ? 0.239 13.428 5.339 1.00 94.06 81 LEU A N 1
ATOM 634 C CA . LEU A 1 81 ? 0.474 13.443 3.891 1.00 94.06 81 LEU A CA 1
ATOM 635 C C . LEU A 1 81 ? -0.482 12.539 3.116 1.00 94.06 81 LEU A C 1
ATOM 637 O O . LEU A 1 81 ? -0.639 12.715 1.912 1.00 94.06 81 LEU A O 1
ATOM 641 N N . VAL A 1 82 ? -1.143 11.578 3.767 1.00 94.94 82 VAL A N 1
ATOM 642 C CA . VAL A 1 82 ? -1.854 10.519 3.040 1.00 94.94 82 VAL A CA 1
ATOM 643 C C . VAL A 1 82 ? -2.984 11.024 2.138 1.00 94.94 82 VAL A C 1
ATOM 645 O O . VAL A 1 82 ? -3.220 10.452 1.076 1.00 94.94 82 VAL A O 1
ATOM 648 N N . GLY A 1 83 ? -3.642 12.124 2.511 1.00 90.75 83 GLY A N 1
ATOM 649 C CA . GLY A 1 83 ? -4.676 12.756 1.685 1.00 90.75 83 GLY A CA 1
ATOM 650 C C . GLY A 1 83 ? -4.141 13.390 0.393 1.00 90.75 83 GLY A C 1
ATOM 651 O O . GLY A 1 83 ? -4.918 13.672 -0.518 1.00 90.75 83 GLY A O 1
ATOM 652 N N . GLN A 1 84 ? -2.825 13.596 0.299 1.00 91.06 84 GLN A N 1
ATOM 653 C CA . GLN A 1 84 ? -2.152 14.204 -0.850 1.00 91.06 84 GLN A CA 1
ATOM 654 C C . GLN A 1 84 ? -1.714 13.157 -1.886 1.00 91.06 84 GLN A C 1
ATOM 656 O O . GLN A 1 84 ? -1.564 13.485 -3.059 1.00 91.06 84 GLN A O 1
ATOM 661 N N . PHE A 1 85 ? -1.558 11.884 -1.500 1.00 92.00 85 PHE A N 1
ATOM 662 C CA . PHE A 1 85 ? -1.147 10.818 -2.419 1.00 92.00 85 PHE A CA 1
ATOM 663 C C . PHE A 1 85 ? -2.307 10.371 -3.320 1.00 92.00 85 PHE A C 1
ATOM 665 O O . PHE A 1 85 ? -2.951 9.346 -3.078 1.00 92.00 85 PHE A O 1
ATOM 672 N N . LYS A 1 86 ? -2.558 11.125 -4.396 1.00 87.62 86 LYS A N 1
ATOM 673 C CA . LYS A 1 86 ? -3.612 10.837 -5.390 1.00 87.62 86 LYS A CA 1
ATOM 674 C C . LYS A 1 86 ? -3.484 9.450 -6.023 1.00 87.62 86 LYS A C 1
ATOM 676 O O . LYS A 1 86 ? -4.491 8.829 -6.358 1.00 87.62 86 LYS A O 1
ATOM 681 N N . TRP A 1 87 ? -2.257 8.943 -6.100 1.00 92.81 87 TRP A N 1
ATOM 682 C CA . TRP A 1 87 ? -1.933 7.640 -6.667 1.00 92.81 87 TRP A CA 1
ATOM 683 C C . TRP A 1 87 ? -2.307 6.446 -5.798 1.00 92.81 87 TRP A C 1
ATOM 685 O O . TRP A 1 87 ? -2.350 5.318 -6.294 1.00 92.81 87 TRP A O 1
ATOM 695 N N . LEU A 1 88 ? -2.579 6.646 -4.503 1.00 95.38 88 LEU A N 1
ATOM 696 C CA . LEU A 1 88 ? -3.089 5.555 -3.682 1.00 95.38 88 LEU A CA 1
ATOM 697 C C . LEU A 1 88 ? -4.433 5.107 -4.257 1.00 95.38 88 LEU A C 1
ATOM 699 O O . LEU A 1 88 ? -5.298 5.946 -4.493 1.00 95.38 88 LEU A O 1
ATOM 703 N N . PRO A 1 89 ? -4.676 3.804 -4.443 1.00 94.50 89 PRO A N 1
ATOM 704 C CA . PRO A 1 89 ? -5.943 3.334 -4.989 1.00 94.50 89 PRO A CA 1
ATOM 705 C C . PRO A 1 89 ? -7.104 3.730 -4.064 1.00 94.50 89 PRO A C 1
ATOM 707 O O . PRO A 1 89 ? -6.966 3.750 -2.838 1.00 94.50 89 PRO A O 1
ATOM 710 N N . HIS A 1 90 ? -8.305 3.929 -4.611 1.00 94.81 90 HIS A N 1
ATOM 711 C CA . HIS A 1 90 ? -9.516 4.170 -3.805 1.00 94.81 90 HIS A CA 1
ATOM 712 C C . HIS A 1 90 ? -9.854 3.032 -2.821 1.00 94.81 90 HIS A C 1
ATOM 714 O O . HIS A 1 90 ? -10.720 3.197 -1.951 1.00 94.81 90 HIS A O 1
ATOM 720 N N . SER A 1 91 ? -9.236 1.860 -2.984 1.00 96.00 91 SER A N 1
ATOM 721 C CA . SER A 1 91 ? -9.328 0.725 -2.069 1.00 96.00 91 SER A CA 1
ATOM 722 C C . SER A 1 91 ? -8.397 0.833 -0.859 1.00 96.00 91 SER A C 1
ATOM 724 O O . SER A 1 91 ? -8.698 0.177 0.132 1.00 96.00 91 SER A O 1
ATOM 726 N N . CYS A 1 92 ? -7.329 1.640 -0.917 1.00 97.81 92 CYS A N 1
ATOM 727 C CA . CYS A 1 92 ? -6.316 1.732 0.136 1.00 97.81 92 CYS A CA 1
ATOM 728 C C . CYS A 1 92 ? -6.940 2.181 1.458 1.00 97.81 92 CYS A C 1
ATOM 730 O O . CYS A 1 92 ? -7.564 3.239 1.518 1.00 97.81 92 CYS A O 1
ATOM 732 N N . ALA A 1 93 ? -6.734 1.411 2.523 1.00 98.25 93 ALA A N 1
ATOM 733 C CA . ALA A 1 93 ? -7.236 1.713 3.859 1.00 98.25 93 ALA A CA 1
ATOM 734 C C . ALA A 1 93 ? -6.868 3.125 4.337 1.00 98.25 93 ALA A C 1
ATOM 736 O O . ALA A 1 93 ? -7.748 3.856 4.791 1.00 98.25 93 ALA A O 1
ATOM 737 N N . TYR A 1 94 ? -5.606 3.535 4.163 1.00 98.12 94 TYR A N 1
ATOM 738 C CA . TYR A 1 94 ? -5.147 4.870 4.548 1.00 98.12 94 TYR A CA 1
ATOM 739 C C . TYR A 1 94 ? -5.912 5.973 3.812 1.00 98.12 94 TYR A C 1
ATOM 741 O O . TYR A 1 94 ? -6.447 6.884 4.442 1.00 98.12 94 TYR A O 1
ATOM 749 N N . ARG A 1 95 ? -6.024 5.854 2.481 1.00 97.31 95 ARG A N 1
ATOM 750 C CA . ARG A 1 95 ? -6.760 6.812 1.647 1.00 97.31 95 ARG A CA 1
ATOM 751 C C . ARG A 1 95 ? -8.240 6.842 2.017 1.00 97.31 95 ARG A C 1
ATOM 753 O O . ARG A 1 95 ? -8.804 7.913 2.191 1.00 97.31 95 ARG A O 1
ATOM 760 N N . ARG A 1 96 ? -8.868 5.674 2.180 1.00 97.81 96 ARG A N 1
ATOM 761 C CA . ARG A 1 96 ? -10.285 5.570 2.555 1.00 97.81 96 ARG A CA 1
ATOM 762 C C . ARG A 1 96 ? -10.571 6.328 3.846 1.00 97.81 96 ARG A C 1
ATOM 764 O O . ARG A 1 96 ? -11.499 7.127 3.860 1.00 97.81 96 ARG A O 1
ATOM 771 N N . LEU A 1 97 ? -9.780 6.099 4.894 1.00 97.75 97 LEU A N 1
ATOM 772 C CA . LEU A 1 97 ? -9.990 6.770 6.176 1.00 97.75 97 LEU A CA 1
ATOM 773 C C . LEU A 1 97 ? -9.708 8.274 6.094 1.00 97.75 97 LEU A C 1
ATOM 775 O O . LEU A 1 97 ? -10.468 9.053 6.661 1.00 97.75 97 LEU A O 1
ATOM 779 N N . ALA A 1 98 ? -8.684 8.691 5.345 1.00 96.94 98 ALA A N 1
ATOM 780 C CA . ALA A 1 98 ? -8.396 10.110 5.123 1.00 96.94 98 ALA A CA 1
ATOM 781 C C . ALA A 1 98 ? -9.527 10.831 4.366 1.00 96.94 98 ALA A C 1
ATOM 783 O O . ALA A 1 98 ? -9.815 11.991 4.636 1.00 96.94 98 ALA A O 1
ATOM 784 N N . GLU A 1 99 ? -10.218 10.124 3.468 1.00 96.00 99 GLU A N 1
ATOM 785 C CA . GLU A 1 99 ? -11.422 10.592 2.765 1.00 96.00 99 GLU A CA 1
ATOM 786 C C . GLU A 1 99 ? -12.707 10.498 3.624 1.00 96.00 99 GLU A C 1
ATOM 788 O O . GLU A 1 99 ? -13.809 10.685 3.109 1.00 96.00 99 GLU A O 1
ATOM 793 N N . GLY A 1 100 ? -12.615 10.141 4.912 1.00 95.94 100 GLY A N 1
ATOM 794 C CA . GLY A 1 100 ? -13.777 9.953 5.793 1.00 95.94 100 GLY A CA 1
ATOM 795 C C . GLY A 1 100 ? -14.624 8.714 5.468 1.00 95.94 100 GLY A C 1
ATOM 796 O O . GLY A 1 100 ? -15.737 8.549 5.975 1.00 95.94 100 GLY A O 1
ATOM 797 N N . ARG A 1 101 ? -14.124 7.813 4.618 1.00 96.88 101 ARG A N 1
ATOM 798 C CA . ARG A 1 101 ? -14.787 6.553 4.260 1.00 96.88 101 ARG A CA 1
ATOM 799 C C . ARG A 1 101 ? -14.403 5.473 5.264 1.00 96.88 101 ARG A C 1
ATOM 801 O O . ARG A 1 101 ? -13.288 5.421 5.764 1.00 96.88 101 ARG A O 1
ATOM 808 N N . LYS A 1 102 ? -15.303 4.517 5.491 1.00 97.50 102 LYS A N 1
ATOM 809 C CA . LYS A 1 102 ? -15.009 3.339 6.327 1.00 97.50 102 LYS A CA 1
ATOM 810 C C . LYS A 1 102 ? -13.997 2.408 5.654 1.00 97.50 102 LYS A C 1
ATOM 812 O O . LYS A 1 102 ? -13.929 2.357 4.419 1.00 97.50 102 LYS A O 1
ATOM 817 N N . LEU A 1 103 ? -13.301 1.587 6.445 1.00 98.31 103 LEU A N 1
ATOM 818 C CA . LEU A 1 103 ? -12.536 0.447 5.926 1.00 98.31 103 LEU A CA 1
ATOM 819 C C . LEU A 1 103 ? -13.417 -0.451 5.046 1.00 98.31 103 LEU A C 1
ATOM 821 O O . LEU A 1 103 ? -14.630 -0.561 5.241 1.00 98.31 103 LEU A O 1
ATOM 825 N N . ALA A 1 104 ? -12.814 -1.078 4.040 1.00 98.00 104 ALA A N 1
ATOM 826 C CA . ALA A 1 104 ? -13.535 -2.013 3.188 1.00 98.00 104 ALA A CA 1
ATOM 827 C C . ALA A 1 104 ? -13.924 -3.277 3.977 1.00 98.00 104 ALA A C 1
ATOM 829 O O . ALA A 1 104 ? -13.176 -3.735 4.835 1.00 98.00 104 ALA A O 1
ATOM 830 N N . GLY A 1 105 ? -15.060 -3.903 3.650 1.00 97.75 105 GLY A N 1
ATOM 831 C CA . GLY A 1 105 ? -15.531 -5.101 4.367 1.00 97.75 105 GLY A CA 1
ATOM 832 C C . GLY A 1 105 ? -14.610 -6.326 4.253 1.00 97.75 105 GLY A C 1
ATOM 833 O O . GLY A 1 105 ? -14.765 -7.290 4.997 1.00 97.75 105 GLY A O 1
ATOM 834 N N . TRP A 1 106 ? -13.652 -6.313 3.321 1.00 97.44 106 TRP A N 1
ATOM 835 C CA . TRP A 1 106 ? -12.622 -7.345 3.200 1.00 97.44 106 TRP A CA 1
ATOM 836 C C . TRP A 1 106 ? -11.349 -7.049 3.998 1.00 97.44 106 TRP A C 1
ATOM 838 O O . TRP A 1 106 ? -10.500 -7.929 4.090 1.00 97.44 106 TRP A O 1
ATOM 848 N N . HIS A 1 107 ? -11.217 -5.853 4.574 1.00 98.56 107 HIS A N 1
ATOM 849 C CA . HIS A 1 107 ? -10.061 -5.465 5.373 1.00 98.56 107 HIS A CA 1
ATOM 850 C C . HIS A 1 107 ? -9.888 -6.404 6.573 1.00 98.56 107 HIS A C 1
ATOM 852 O O . HIS A 1 107 ? -10.877 -6.830 7.176 1.00 98.56 107 HIS A O 1
ATOM 858 N N . HIS A 1 108 ? -8.652 -6.724 6.958 1.00 98.12 108 HIS A N 1
ATOM 859 C CA . HIS A 1 108 ? -8.375 -7.694 8.030 1.00 98.12 108 HIS A CA 1
ATOM 860 C C . HIS A 1 108 ? -8.893 -7.240 9.405 1.00 98.12 108 HIS A C 1
ATOM 862 O O . HIS A 1 108 ? -9.469 -8.045 10.121 1.00 98.12 108 HIS A O 1
ATOM 868 N N . LEU A 1 109 ? -8.822 -5.942 9.723 1.00 98.19 109 LEU A N 1
ATOM 869 C CA . LEU A 1 109 ? -9.431 -5.367 10.940 1.00 98.19 109 LEU A CA 1
ATOM 870 C C . LEU A 1 109 ? -10.967 -5.500 11.005 1.00 98.19 109 LEU A C 1
ATOM 872 O O . LEU A 1 109 ? -11.539 -5.399 12.084 1.00 98.19 109 LEU A O 1
ATOM 876 N N . ILE A 1 110 ? -11.637 -5.730 9.869 1.00 97.94 110 ILE A N 1
ATOM 877 C CA . ILE A 1 110 ? -13.093 -5.945 9.802 1.00 97.94 110 ILE A CA 1
ATOM 878 C C . ILE A 1 110 ? -13.425 -7.438 9.714 1.00 97.94 110 ILE A C 1
ATOM 880 O O . ILE A 1 110 ? -14.334 -7.923 10.378 1.00 97.94 110 ILE A O 1
ATOM 884 N N . SER A 1 111 ? -12.706 -8.167 8.863 1.00 97.81 111 SER A N 1
ATOM 885 C CA . SER A 1 111 ? -13.005 -9.560 8.521 1.00 97.81 111 SER A CA 1
ATOM 886 C C . SER A 1 111 ? -12.280 -10.594 9.383 1.00 97.81 111 SER A C 1
ATOM 888 O O . SER A 1 111 ? -12.616 -11.773 9.308 1.00 97.81 111 SER A O 1
ATOM 890 N N . GLY A 1 112 ? -11.268 -10.179 10.146 1.00 97.44 112 GLY A N 1
ATOM 891 C CA . GLY A 1 112 ? -10.365 -11.066 10.881 1.00 97.44 112 GLY A CA 1
ATOM 892 C C . GLY A 1 112 ? -9.372 -11.834 10.000 1.00 97.44 112 GLY A C 1
ATOM 893 O O . GLY A 1 112 ? -8.620 -12.652 10.520 1.00 97.44 112 GLY A O 1
ATOM 894 N N . ASP A 1 113 ? -9.349 -11.596 8.683 1.00 97.81 113 ASP A N 1
ATOM 895 C CA . ASP A 1 113 ? -8.592 -12.410 7.730 1.00 97.81 113 ASP A CA 1
ATOM 896 C C . ASP A 1 113 ? -7.678 -11.560 6.838 1.00 97.81 113 ASP A C 1
ATOM 898 O O . ASP A 1 113 ? -8.134 -10.809 5.971 1.00 97.81 113 ASP A O 1
ATOM 902 N N . ARG A 1 114 ? -6.363 -11.715 7.029 1.00 97.00 114 ARG A N 1
ATOM 903 C CA . ARG A 1 114 ? -5.335 -11.028 6.234 1.00 97.00 114 ARG A CA 1
ATOM 904 C C . ARG A 1 114 ? -5.229 -11.546 4.803 1.00 97.00 114 ARG A C 1
ATOM 906 O O . ARG A 1 114 ? -4.810 -10.788 3.941 1.00 97.00 114 ARG A O 1
ATOM 913 N N . GLU A 1 115 ? -5.666 -12.770 4.519 1.00 97.50 115 GLU A N 1
ATOM 914 C CA . GLU A 1 115 ? -5.616 -13.339 3.170 1.00 97.50 115 GLU A CA 1
ATOM 915 C C . GLU A 1 115 ? -6.776 -12.875 2.281 1.00 97.50 115 GLU A C 1
ATOM 917 O O . GLU A 1 115 ? -6.753 -13.033 1.056 1.00 97.50 115 GLU A O 1
ATOM 922 N N . ARG A 1 116 ? -7.810 -12.266 2.869 1.00 97.88 116 ARG A N 1
ATOM 923 C CA . ARG A 1 116 ? -9.003 -11.849 2.128 1.00 97.88 116 ARG A CA 1
ATOM 924 C C . ARG A 1 116 ? -8.711 -10.760 1.090 1.00 97.88 116 ARG A C 1
ATOM 926 O O . ARG A 1 116 ? -9.353 -10.772 0.041 1.00 97.88 116 ARG A O 1
ATOM 933 N N . VAL A 1 117 ? -7.738 -9.875 1.332 1.00 97.88 117 VAL A N 1
ATOM 934 C CA . VAL A 1 117 ? -7.284 -8.870 0.347 1.00 97.88 117 VAL A CA 1
ATOM 935 C C . VAL A 1 117 ? -6.766 -9.533 -0.936 1.00 97.88 117 VAL A C 1
ATOM 937 O O . VAL A 1 117 ? -7.087 -9.089 -2.040 1.00 97.88 117 VAL A O 1
ATOM 940 N N . HIS A 1 118 ? -6.045 -10.649 -0.793 1.00 97.81 118 HIS A N 1
ATOM 941 C CA . HIS A 1 118 ? -5.492 -11.420 -1.903 1.00 97.81 118 HIS A CA 1
ATOM 942 C C . HIS A 1 118 ? -6.591 -12.171 -2.649 1.00 97.81 118 HIS A C 1
ATOM 944 O O . HIS A 1 118 ? -6.715 -12.045 -3.864 1.00 97.81 118 HIS A O 1
ATOM 950 N N . ARG A 1 119 ? -7.471 -12.877 -1.924 1.00 97.00 119 ARG A N 1
ATOM 951 C CA . ARG A 1 119 ? -8.590 -13.620 -2.537 1.00 97.00 119 ARG A CA 1
ATOM 952 C C . ARG A 1 119 ? -9.614 -12.720 -3.232 1.00 97.00 119 ARG A C 1
ATOM 954 O O . ARG A 1 119 ? -10.353 -13.191 -4.089 1.00 97.00 119 ARG A O 1
ATOM 961 N N . LYS A 1 120 ? -9.679 -11.437 -2.863 1.00 96.38 120 LYS A N 1
ATOM 962 C CA . LYS A 1 120 ? -10.505 -10.426 -3.540 1.00 96.38 120 LYS A CA 1
ATOM 963 C C . LYS A 1 120 ? -9.836 -9.800 -4.767 1.00 96.38 120 LYS A C 1
ATOM 965 O O . LYS A 1 120 ? -10.472 -8.965 -5.398 1.00 96.38 120 LYS A O 1
ATOM 970 N N . GLY A 1 121 ? -8.601 -10.185 -5.096 1.00 96.06 121 GLY A N 1
ATOM 971 C CA . GLY A 1 121 ? -7.863 -9.644 -6.240 1.00 96.06 121 GLY A CA 1
ATOM 972 C C . GLY A 1 121 ? -7.409 -8.195 -6.052 1.00 96.06 121 GLY A C 1
ATOM 973 O O . GLY A 1 121 ? -7.097 -7.527 -7.026 1.00 96.06 121 GLY A O 1
ATOM 974 N N . ILE A 1 122 ? -7.399 -7.686 -4.815 1.00 97.31 122 ILE A N 1
ATOM 975 C CA . ILE A 1 122 ? -6.988 -6.303 -4.530 1.00 97.31 122 ILE A CA 1
ATOM 976 C C . ILE A 1 122 ? -5.463 -6.194 -4.471 1.00 97.31 122 ILE A C 1
ATOM 978 O O . ILE A 1 122 ? -4.893 -5.156 -4.789 1.00 97.31 122 ILE A O 1
ATOM 982 N N . SER A 1 123 ? -4.783 -7.245 -4.019 1.00 97.94 123 SER A N 1
ATOM 983 C CA . SER A 1 123 ? -3.328 -7.232 -3.908 1.00 97.94 123 SER A CA 1
ATOM 984 C C . SER A 1 123 ? -2.622 -7.396 -5.245 1.00 97.94 123 SER A C 1
ATOM 986 O O . SER A 1 123 ? -3.131 -8.077 -6.129 1.00 97.94 123 SER A O 1
ATOM 988 N N . VAL A 1 124 ? -1.375 -6.944 -5.303 1.00 98.31 124 VAL A N 1
ATOM 989 C CA . VAL A 1 124 ? -0.503 -7.069 -6.477 1.00 98.31 124 VAL A CA 1
ATOM 990 C C . VAL A 1 124 ? -0.040 -8.501 -6.778 1.00 98.31 124 VAL A C 1
ATOM 992 O O . VAL A 1 124 ? 0.484 -8.755 -7.857 1.00 98.31 124 VAL A O 1
ATOM 995 N N . ARG A 1 125 ? -0.262 -9.444 -5.847 1.00 97.00 125 ARG A N 1
ATOM 996 C CA . ARG A 1 125 ? 0.200 -10.848 -5.882 1.00 97.00 125 ARG A CA 1
ATOM 997 C C . ARG A 1 125 ? -0.000 -11.554 -7.231 1.00 97.00 125 ARG A C 1
ATOM 999 O O . ARG A 1 125 ? 0.796 -12.414 -7.577 1.00 97.00 125 ARG A O 1
ATOM 1006 N N . SER A 1 126 ? -1.072 -11.244 -7.963 1.00 96.31 126 SER A N 1
ATOM 1007 C CA . SER A 1 126 ? -1.424 -11.944 -9.204 1.00 96.31 126 SER A CA 1
ATOM 1008 C C . SER A 1 126 ? -0.802 -11.364 -10.474 1.00 96.31 126 SER A C 1
ATOM 1010 O O . SER A 1 126 ? -0.929 -11.994 -11.518 1.00 96.31 126 SER A O 1
ATOM 1012 N N . PHE A 1 127 ? -0.208 -10.169 -10.422 1.00 97.25 127 PHE A N 1
ATOM 1013 C CA . PHE A 1 127 ? 0.225 -9.463 -11.635 1.00 97.25 127 PHE A CA 1
ATOM 1014 C C . PHE A 1 127 ? 1.558 -8.721 -11.507 1.00 97.25 127 PHE A C 1
ATOM 1016 O O . PHE A 1 127 ? 2.124 -8.339 -12.530 1.00 97.25 127 PHE A O 1
ATOM 1023 N N . ALA A 1 128 ? 2.050 -8.481 -10.289 1.00 98.31 128 ALA A N 1
ATOM 1024 C CA . ALA A 1 128 ? 3.333 -7.823 -10.109 1.00 98.31 128 ALA A CA 1
ATOM 1025 C C . ALA A 1 128 ? 4.499 -8.740 -10.472 1.00 98.31 128 ALA A C 1
ATOM 1027 O O . ALA A 1 128 ? 4.468 -9.943 -10.202 1.00 98.31 128 ALA A O 1
ATOM 1028 N N . VAL A 1 129 ? 5.549 -8.138 -11.020 1.00 98.06 129 VAL A N 1
ATOM 1029 C CA . VAL A 1 129 ? 6.833 -8.786 -11.298 1.00 98.06 129 VAL A CA 1
ATOM 1030 C C . VAL A 1 129 ? 7.962 -8.001 -10.623 1.00 98.06 129 VAL A C 1
ATOM 1032 O O . VAL A 1 129 ? 7.811 -6.797 -10.414 1.00 98.06 129 VAL A O 1
ATOM 1035 N N . PRO A 1 130 ? 9.080 -8.633 -10.229 1.00 97.88 130 PRO A N 1
ATOM 1036 C CA . PRO A 1 130 ? 10.202 -7.912 -9.630 1.00 97.88 130 PRO A CA 1
ATOM 1037 C C . PRO A 1 130 ? 10.809 -6.914 -10.621 1.00 97.88 130 PRO A C 1
ATOM 1039 O O . PRO A 1 130 ? 11.094 -7.288 -11.758 1.00 97.88 130 PRO A O 1
ATOM 1042 N N . GLN A 1 131 ? 11.065 -5.679 -10.181 1.00 96.94 131 GLN A N 1
ATOM 1043 C CA . GLN A 1 131 ? 11.741 -4.678 -11.017 1.00 96.94 131 GLN A CA 1
ATOM 1044 C C . GLN A 1 131 ? 13.154 -5.127 -11.434 1.00 96.94 131 GLN A C 1
ATOM 1046 O O . GLN A 1 131 ? 13.573 -4.869 -12.553 1.00 96.94 131 GLN A O 1
ATOM 1051 N N . ASP A 1 132 ? 13.867 -5.858 -10.564 1.00 95.31 132 ASP A N 1
ATOM 1052 C CA . ASP A 1 132 ? 15.286 -6.201 -10.750 1.00 95.31 132 ASP A CA 1
ATOM 1053 C C . ASP A 1 132 ? 15.525 -7.122 -11.970 1.00 95.31 132 ASP A C 1
ATOM 1055 O O . ASP A 1 132 ? 1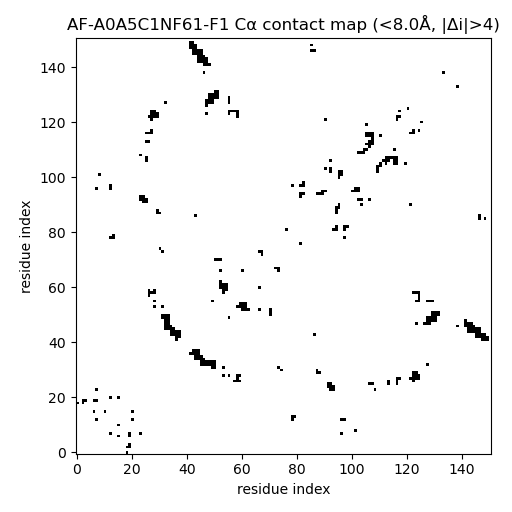6.661 -7.317 -12.399 1.00 95.31 132 ASP A O 1
ATOM 1059 N N . GLY A 1 133 ? 14.456 -7.707 -12.526 1.00 92.81 133 GLY A N 1
ATOM 1060 C CA . GLY A 1 133 ? 14.486 -8.529 -13.737 1.00 92.81 133 GLY A CA 1
ATOM 1061 C C . GLY A 1 133 ? 14.085 -7.798 -15.022 1.00 92.81 133 GLY A C 1
ATOM 1062 O O . GLY A 1 133 ? 14.050 -8.435 -16.074 1.00 92.81 133 GLY A O 1
ATOM 1063 N N . VAL A 1 134 ? 13.763 -6.503 -14.958 1.00 96.56 134 VAL A N 1
ATOM 1064 C CA . VAL A 1 134 ? 13.258 -5.708 -16.085 1.00 96.56 134 VAL A CA 1
ATOM 1065 C C . VAL A 1 134 ? 14.211 -4.547 -16.351 1.00 96.56 134 VAL A C 1
ATOM 1067 O O . VAL A 1 134 ? 14.602 -3.824 -15.442 1.00 96.56 134 VAL A O 1
ATOM 1070 N N . ARG A 1 135 ? 14.613 -4.371 -17.612 1.00 95.75 135 ARG A N 1
ATOM 1071 C CA . ARG A 1 135 ? 15.446 -3.233 -18.031 1.00 95.75 135 ARG A CA 1
ATOM 1072 C C . ARG A 1 135 ? 14.571 -1.989 -18.175 1.00 95.75 135 ARG A C 1
ATOM 1074 O O . ARG A 1 135 ? 13.448 -2.105 -18.654 1.00 95.75 135 ARG A O 1
ATOM 1081 N N . GLU A 1 136 ? 15.107 -0.817 -17.841 1.00 92.88 136 GLU A N 1
ATOM 1082 C CA . GLU A 1 136 ? 14.378 0.463 -17.910 1.00 92.88 136 GLU A CA 1
ATOM 1083 C C . GLU A 1 136 ? 13.772 0.744 -19.294 1.00 92.88 136 GLU A C 1
ATOM 1085 O O . GLU A 1 136 ? 12.654 1.233 -19.388 1.00 92.88 136 GLU A O 1
ATOM 1090 N N . GLU A 1 137 ? 14.443 0.334 -20.375 1.00 95.00 137 GLU A N 1
ATOM 1091 C CA . GLU A 1 137 ? 13.934 0.447 -21.754 1.00 95.00 137 GLU A CA 1
ATOM 1092 C C . GLU A 1 137 ? 12.623 -0.320 -22.022 1.00 95.00 137 GLU A C 1
ATOM 1094 O O . GLU A 1 137 ? 11.975 -0.082 -23.035 1.00 95.00 137 GLU A O 1
ATOM 1099 N N . HIS A 1 138 ? 12.229 -1.234 -21.129 1.00 96.44 138 HIS A N 1
ATOM 1100 C CA . HIS A 1 138 ? 10.976 -1.990 -21.202 1.00 96.44 138 HIS A CA 1
ATOM 1101 C C . HIS A 1 138 ? 9.923 -1.504 -20.201 1.00 96.44 138 HIS A C 1
ATOM 1103 O O . HIS A 1 138 ? 8.847 -2.084 -20.124 1.00 96.44 138 HIS A O 1
ATOM 1109 N N . TYR A 1 139 ? 10.191 -0.464 -19.408 1.00 95.12 139 TYR A N 1
ATOM 1110 C CA . TYR A 1 139 ? 9.272 -0.025 -18.349 1.00 95.12 139 TYR A CA 1
ATOM 1111 C C . TYR A 1 139 ? 7.907 0.433 -18.876 1.00 95.12 139 TYR A C 1
ATOM 1113 O O . TYR A 1 139 ? 6.899 0.226 -18.201 1.00 95.12 139 TYR A O 1
ATOM 1121 N N . GLU A 1 140 ? 7.849 0.978 -20.091 1.00 94.88 140 GLU A N 1
ATOM 1122 C CA . GLU A 1 140 ? 6.592 1.373 -20.735 1.00 94.88 140 GLU A CA 1
ATOM 1123 C C . GLU A 1 140 ? 5.633 0.186 -20.936 1.00 94.88 140 GLU A C 1
ATOM 1125 O O . GLU A 1 140 ? 4.431 0.321 -20.700 1.00 94.88 140 GLU A O 1
ATOM 1130 N N . ASP A 1 141 ? 6.158 -1.008 -21.245 1.00 97.00 141 ASP A N 1
ATOM 1131 C CA . ASP A 1 141 ? 5.369 -2.243 -21.407 1.00 97.00 141 ASP A CA 1
ATOM 1132 C C . ASP A 1 141 ? 4.724 -2.714 -20.088 1.00 97.00 141 ASP A C 1
ATOM 1134 O O . ASP A 1 141 ? 3.829 -3.564 -20.074 1.00 97.00 141 ASP A O 1
ATOM 1138 N N . HIS A 1 142 ? 5.188 -2.168 -18.963 1.00 97.94 142 HIS A N 1
ATOM 1139 C CA . HIS A 1 142 ? 4.757 -2.515 -17.615 1.00 97.94 142 HIS A CA 1
ATOM 1140 C C . HIS A 1 142 ? 3.782 -1.501 -17.002 1.00 97.94 142 HIS A C 1
ATOM 1142 O O . HIS A 1 142 ? 3.344 -1.702 -15.863 1.00 97.94 142 HIS A O 1
ATOM 1148 N N . ILE A 1 143 ? 3.413 -0.433 -17.720 1.00 97.31 143 ILE A N 1
ATOM 1149 C CA . ILE A 1 143 ? 2.445 0.564 -17.246 1.00 97.31 143 ILE A CA 1
ATOM 1150 C C . ILE A 1 143 ? 1.054 -0.077 -17.132 1.00 97.31 143 ILE A C 1
ATOM 1152 O O . ILE A 1 143 ? 0.504 -0.614 -18.091 1.00 97.31 143 ILE A O 1
ATOM 1156 N N . ILE A 1 144 ? 0.459 0.007 -15.940 1.00 96.88 144 ILE A N 1
ATOM 1157 C CA . ILE A 1 144 ? -0.879 -0.536 -15.643 1.00 96.88 144 ILE A CA 1
ATOM 1158 C C . ILE A 1 144 ? -1.923 0.541 -15.352 1.00 96.88 144 ILE A C 1
ATOM 1160 O O . ILE A 1 144 ? -3.120 0.251 -15.349 1.00 96.88 144 ILE A O 1
ATOM 1164 N N . ALA A 1 145 ? -1.486 1.766 -15.069 1.00 95.31 145 ALA A N 1
ATOM 1165 C CA . ALA A 1 145 ? -2.356 2.918 -14.891 1.00 95.31 145 ALA A CA 1
ATOM 1166 C C . ALA A 1 145 ? -1.574 4.209 -15.143 1.00 95.31 145 ALA A C 1
ATOM 1168 O O . ALA A 1 145 ? -0.400 4.294 -14.791 1.00 95.31 145 ALA A O 1
ATOM 1169 N N . ILE A 1 146 ? -2.257 5.214 -15.684 1.00 95.00 146 ILE A N 1
ATOM 1170 C CA . ILE A 1 146 ? -1.783 6.597 -15.768 1.00 95.00 146 ILE A CA 1
ATOM 1171 C C . ILE A 1 146 ? -2.781 7.440 -14.980 1.00 95.00 146 ILE A C 1
ATOM 1173 O O . ILE A 1 146 ? -3.994 7.298 -15.160 1.00 95.00 146 ILE A O 1
ATOM 1177 N N . ILE A 1 147 ? -2.276 8.243 -14.049 1.00 92.44 147 ILE A N 1
ATOM 1178 C CA . ILE A 1 147 ? -3.075 9.078 -13.157 1.00 92.44 147 ILE A CA 1
ATOM 1179 C C . ILE A 1 147 ? -2.742 10.537 -13.455 1.00 92.44 147 ILE A C 1
ATOM 1181 O O . ILE A 1 147 ? -1.623 10.952 -13.147 1.00 92.44 147 ILE A O 1
ATOM 1185 N N . PRO A 1 148 ? -3.704 11.311 -13.982 1.00 88.62 148 PRO A N 1
ATOM 1186 C CA . PRO A 1 148 ? -3.542 12.747 -14.131 1.00 88.62 148 PRO A CA 1
ATOM 1187 C C . PRO A 1 148 ? -3.351 13.404 -12.767 1.00 88.62 148 PRO A C 1
ATOM 1189 O O . PR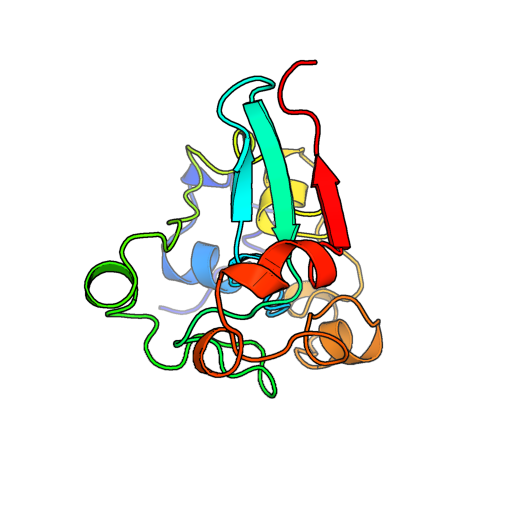O A 1 148 ? -4.116 13.131 -11.834 1.00 88.62 148 PRO A O 1
ATOM 1192 N N . ILE A 1 149 ? -2.300 14.209 -12.623 1.00 74.38 149 ILE A N 1
ATOM 1193 C CA . ILE A 1 149 ? -2.017 14.936 -11.373 1.00 74.38 149 ILE A CA 1
ATOM 1194 C C . ILE A 1 149 ? -2.601 16.358 -11.422 1.00 74.38 149 ILE A C 1
ATOM 1196 O O . ILE A 1 149 ? -2.948 16.892 -10.366 1.00 74.38 149 ILE A O 1
ATOM 1200 N N . ASP A 1 150 ? -2.810 16.907 -12.622 1.00 63.97 150 ASP A N 1
ATOM 1201 C CA . ASP A 1 150 ? -3.478 18.189 -12.847 1.00 63.97 150 ASP A CA 1
ATOM 1202 C C . ASP A 1 150 ? -4.999 18.008 -13.034 1.00 63.97 150 ASP A C 1
ATOM 1204 O O . ASP A 1 150 ? -5.484 17.803 -14.145 1.00 63.97 150 ASP A O 1
ATOM 1208 N N . ASP A 1 151 ? -5.742 18.088 -11.923 1.00 51.84 151 ASP A N 1
ATOM 1209 C CA . ASP A 1 151 ? -7.193 18.371 -11.854 1.00 51.84 151 ASP A CA 1
ATOM 1210 C C . ASP A 1 151 ? -7.537 19.124 -10.549 1.00 51.84 151 ASP A C 1
ATOM 1212 O O . ASP A 1 151 ? -7.231 18.606 -9.441 1.00 51.84 151 ASP A O 1
#

InterPro domains:
  IPR005358 Putative zinc- or iron-chelating domain containing protein [PF03692] (25-93)
  IPR008228 Uncharacterised conserved protein UCP006173 [MF_00676] (3-148)
  IPR008228 Uncharacterised conserved protein UCP006173 [PIRSF006173] (3-145)
  IPR008228 Uncharacterised conserved protein UCP006173 [PTHR37421] (5-145)

Radius of gyration: 15.75 Å; Cα contacts (8 Å, |Δi|>4): 219; chains: 1; bounding box: 33×32×45 Å